Protein AF-A0A915BNZ8-F1 (afdb_monomer)

Organism: Parascaris univalens (NCBI:txid6257)

Nearest PDB structures (foldseek):
  3f7z-assembly2_B  TM=8.554E-01  e=5.798E-05  Homo sapiens
  3c9w-assembly2_B  TM=8.275E-01  e=2.538E-04  Rattus norvegicus
  4n4s-assembly1_A  TM=8.146E-01  e=2.886E-04  Rattus norvegicus
  8ao4-assembly1_A  TM=8.161E-01  e=4.824E-04  Homo sapiens
  4h3p-assembly2_D  TM=6.684E-01  e=7.091E-04  Homo sapiens

Sequence (111 aa):
YGRSNADQLRKIIRIIGTPTMRQLSACIPGHYVSESIFKKKYPPVDLFFLLSKYNKTITRECISFISGILRYETHERLRGKKALDHPYFNSLRIGNGRLPNGCPLPPLYYP

Solvent-accessible surface area (backbone atoms only — not comparable to full-atom values): 6873 Å² total; per-residue (Å²): 138,63,92,41,74,70,50,39,51,53,54,48,28,59,43,70,16,54,76,53,72,69,33,47,44,50,50,42,69,95,60,91,74,67,67,74,84,53,73,71,79,37,69,57,51,64,60,62,67,60,45,43,76,80,37,82,83,70,49,72,47,51,47,52,52,51,55,34,46,70,46,61,33,57,87,71,31,54,49,71,68,66,46,63,71,34,75,64,49,42,60,73,73,78,44,94,44,52,43,100,87,66,45,74,62,74,86,89,70,82,136

pLDDT: mean 88.02, std 9.02, range [50.44, 97.19]

InterPro domains:
  IPR011009 Protein kinase-like domain superfamily [SSF56112] (2-93)
  IPR050591 Glycogen Synthase Kinase-3 [PTHR24057] (2-109)

Foldseek 3Di:
DAPDPLSVVVVLCQAQWQDDPVLQCLLPPPDDDDCVSPPDTHDHDPPCVVCCVVPVPDDPLNVVLVNLQSGSRPVSHQDDPSSCPRPVCVCVPPDQDADPVRHGDDDPDDD

Secondary structure (DSSP, 8-state):
--SSHHHHHHHHHHHH-PPPHHHHHHHSTT----GGGGSS--PPP-HHHHHHTT-TT--HHHHHHHHHHS-SSGGGS--HHHHHTSGGGHHHHHS--B-TTSPBPPP----

Mean predicted aligned error: 5.67 Å

Structure (mmCIF, N/CA/C/O backbone):
data_AF-A0A915BNZ8-F1
#
_entry.id   AF-A0A915BNZ8-F1
#
loop_
_atom_site.group_PDB
_atom_site.id
_atom_site.type_symbol
_atom_site.label_atom_id
_atom_site.label_alt_id
_atom_site.label_comp_id
_atom_site.label_asym_id
_atom_site.label_entity_id
_atom_site.label_seq_id
_atom_site.pdbx_PDB_ins_code
_atom_site.Cartn_x
_atom_site.Cartn_y
_atom_site.Cartn_z
_atom_site.occupancy
_atom_site.B_iso_or_equiv
_atom_site.auth_seq_id
_atom_site.auth_comp_id
_atom_site.auth_asym_id
_atom_site.auth_atom_id
_atom_site.pdbx_PDB_model_num
ATOM 1 N N . TYR A 1 1 ? -3.295 15.391 -10.118 1.00 50.44 1 TYR A N 1
ATOM 2 C CA . TYR A 1 1 ? -3.647 14.523 -11.264 1.00 50.44 1 TYR A CA 1
ATOM 3 C C . TYR A 1 1 ? -2.442 14.256 -12.166 1.00 50.44 1 TYR A C 1
ATOM 5 O O . TYR A 1 1 ? -1.497 15.045 -12.170 1.00 50.44 1 TYR A O 1
ATOM 13 N N . GLY A 1 2 ? -2.411 13.104 -12.844 1.00 71.19 2 GLY A N 1
ATOM 14 C CA . GLY A 1 2 ? -1.412 12.773 -13.870 1.00 71.19 2 GLY A CA 1
ATOM 15 C C . GLY A 1 2 ? -1.792 13.383 -15.214 1.00 71.19 2 GLY A C 1
ATOM 16 O O . GLY A 1 2 ? -2.958 13.320 -15.577 1.00 71.19 2 GLY A O 1
ATOM 17 N N . ARG A 1 3 ? -0.834 13.992 -15.921 1.00 82.56 3 ARG A N 1
ATOM 18 C CA . ARG A 1 3 ? -1.100 14.685 -17.200 1.00 82.56 3 ARG A CA 1
ATOM 19 C C . ARG A 1 3 ? -1.139 13.734 -18.408 1.00 82.56 3 ARG A C 1
ATOM 21 O O . ARG A 1 3 ? -1.652 14.107 -19.451 1.00 82.56 3 ARG A O 1
ATOM 28 N N . SER A 1 4 ? -0.592 12.524 -18.268 1.00 88.88 4 SER A N 1
ATOM 29 C CA . SER A 1 4 ? -0.587 11.455 -19.279 1.00 88.88 4 SER A CA 1
ATOM 30 C C . SER A 1 4 ? -0.338 10.085 -18.634 1.00 88.88 4 SER A C 1
ATOM 32 O O . SER A 1 4 ? 0.107 10.022 -17.485 1.00 88.88 4 SER A O 1
ATOM 34 N N . ASN A 1 5 ? -0.550 8.989 -19.372 1.00 85.38 5 ASN A N 1
ATOM 35 C CA . ASN A 1 5 ? -0.278 7.619 -18.897 1.00 85.38 5 ASN A CA 1
ATOM 36 C C . ASN A 1 5 ? 1.181 7.442 -18.441 1.00 85.38 5 ASN A C 1
ATOM 38 O O . ASN A 1 5 ? 1.451 6.881 -17.381 1.00 85.38 5 ASN A O 1
ATOM 42 N N . ALA A 1 6 ? 2.132 7.999 -19.197 1.00 83.81 6 ALA A N 1
ATOM 43 C CA . ALA A 1 6 ? 3.547 7.965 -18.835 1.00 83.81 6 ALA A CA 1
ATOM 44 C C . ALA A 1 6 ? 3.842 8.767 -17.553 1.00 83.81 6 ALA A C 1
ATOM 46 O O . ALA A 1 6 ? 4.667 8.358 -16.736 1.00 83.81 6 ALA A O 1
ATOM 47 N N . ASP A 1 7 ? 3.168 9.904 -17.348 1.00 85.62 7 ASP A N 1
ATOM 48 C CA . ASP A 1 7 ? 3.288 10.690 -16.115 1.00 85.62 7 ASP A CA 1
ATOM 49 C C . ASP A 1 7 ? 2.695 9.959 -14.904 1.00 85.62 7 ASP A C 1
ATOM 51 O O . ASP A 1 7 ? 3.296 9.954 -13.830 1.00 85.62 7 ASP A O 1
ATOM 55 N N . GLN A 1 8 ? 1.549 9.297 -15.078 1.00 89.75 8 GLN A N 1
ATOM 56 C CA . GLN A 1 8 ? 0.944 8.465 -14.037 1.00 89.75 8 GLN A CA 1
ATOM 57 C C . GLN A 1 8 ? 1.878 7.322 -13.628 1.00 89.75 8 GLN A C 1
ATOM 59 O O . GLN A 1 8 ? 2.151 7.161 -12.439 1.00 89.75 8 GLN A O 1
ATOM 64 N N . LEU A 1 9 ? 2.446 6.599 -14.599 1.00 88.56 9 LEU A N 1
ATOM 65 C CA . LEU A 1 9 ? 3.382 5.509 -14.330 1.00 88.56 9 LEU A CA 1
ATOM 66 C C . LEU A 1 9 ? 4.622 6.000 -13.570 1.00 88.56 9 LEU A C 1
ATOM 68 O O . LEU A 1 9 ? 5.003 5.411 -12.560 1.00 88.56 9 LEU A O 1
ATOM 72 N N . ARG A 1 10 ? 5.210 7.132 -13.983 1.00 87.62 10 ARG A N 1
ATOM 73 C CA . ARG A 1 10 ? 6.335 7.743 -13.255 1.00 87.62 10 ARG A CA 1
ATOM 74 C C . ARG A 1 10 ? 5.974 8.100 -11.815 1.00 87.62 10 ARG A C 1
ATOM 76 O O . ARG A 1 10 ? 6.810 7.940 -10.932 1.00 87.62 10 ARG A O 1
ATOM 83 N N . LYS A 1 11 ? 4.757 8.586 -11.553 1.00 90.62 11 LYS A N 1
ATOM 84 C CA . LYS A 1 11 ? 4.308 8.908 -10.188 1.00 90.62 11 LYS A CA 1
ATOM 85 C C . LYS A 1 11 ? 4.155 7.659 -9.327 1.00 90.62 11 LYS A C 1
ATOM 87 O O . LYS A 1 11 ? 4.603 7.687 -8.188 1.00 90.62 11 LYS A O 1
ATOM 92 N N . ILE A 1 12 ? 3.604 6.577 -9.876 1.00 92.06 12 ILE A N 1
ATOM 93 C CA . ILE A 1 12 ? 3.502 5.285 -9.180 1.00 92.06 12 ILE A CA 1
ATOM 94 C C . ILE A 1 12 ? 4.900 4.772 -8.813 1.00 92.06 12 ILE A C 1
ATOM 96 O O . ILE A 1 12 ? 5.163 4.496 -7.644 1.00 92.06 12 ILE A O 1
ATOM 100 N N . ILE A 1 13 ? 5.822 4.745 -9.782 1.00 91.88 13 ILE A N 1
ATOM 101 C CA . ILE A 1 13 ? 7.213 4.306 -9.586 1.00 91.88 13 ILE A CA 1
ATOM 102 C C . ILE A 1 13 ? 7.930 5.135 -8.518 1.00 91.88 13 ILE A C 1
ATOM 104 O O . ILE A 1 13 ? 8.692 4.595 -7.726 1.00 91.88 13 ILE A O 1
ATOM 108 N N . ARG A 1 14 ? 7.689 6.448 -8.458 1.00 91.56 14 ARG A N 1
ATOM 109 C CA . ARG A 1 14 ? 8.309 7.311 -7.440 1.00 91.56 14 ARG A CA 1
ATOM 110 C C . ARG A 1 14 ? 7.834 7.025 -6.017 1.00 91.56 14 ARG A C 1
ATOM 112 O O . ARG A 1 14 ? 8.502 7.473 -5.097 1.00 91.56 14 ARG A O 1
ATOM 119 N N . ILE A 1 15 ? 6.700 6.347 -5.845 1.00 93.50 15 ILE A N 1
ATOM 120 C CA . ILE A 1 15 ? 6.154 5.984 -4.533 1.00 93.50 15 ILE A CA 1
ATOM 121 C C . ILE A 1 15 ? 6.489 4.530 -4.197 1.00 93.50 15 ILE A C 1
ATOM 123 O O . ILE A 1 15 ? 7.110 4.269 -3.172 1.00 93.50 15 ILE A O 1
ATOM 127 N N . ILE A 1 16 ? 6.110 3.591 -5.068 1.00 94.00 16 ILE A N 1
ATOM 128 C CA . ILE A 1 16 ? 6.266 2.144 -4.834 1.00 94.00 16 ILE A CA 1
ATOM 129 C C . ILE A 1 16 ? 7.706 1.678 -5.124 1.00 94.00 16 ILE A C 1
ATOM 131 O O . ILE A 1 16 ? 8.119 0.611 -4.684 1.00 94.00 16 ILE A O 1
ATOM 135 N N . GLY A 1 17 ? 8.498 2.486 -5.828 1.00 94.12 17 GLY A N 1
ATOM 136 C CA . GLY A 1 17 ? 9.835 2.137 -6.298 1.00 94.12 17 GLY A CA 1
ATOM 137 C C . GLY A 1 17 ? 9.823 1.587 -7.724 1.00 94.12 17 GLY A C 1
ATOM 138 O O . GLY A 1 17 ? 8.775 1.250 -8.284 1.00 94.12 17 GLY A O 1
ATOM 139 N N . THR A 1 18 ? 11.000 1.519 -8.341 1.00 93.12 18 THR A N 1
ATOM 140 C CA . THR A 1 18 ? 11.164 0.942 -9.683 1.00 93.12 18 THR A CA 1
ATOM 141 C C . THR A 1 18 ? 10.939 -0.572 -9.642 1.00 93.12 18 THR A C 1
ATOM 143 O O . THR A 1 18 ? 11.618 -1.246 -8.866 1.00 93.12 18 THR A O 1
ATOM 146 N N . PRO A 1 19 ? 10.021 -1.123 -10.461 1.00 92.38 19 PRO A N 1
ATOM 147 C CA . PRO A 1 19 ? 9.747 -2.554 -10.467 1.00 92.38 19 PRO A CA 1
ATOM 148 C C . PRO A 1 19 ? 10.928 -3.336 -11.043 1.00 92.38 19 PRO A C 1
ATOM 150 O O . PRO A 1 19 ? 11.650 -2.849 -11.916 1.00 92.38 19 PRO A O 1
ATOM 153 N N . THR A 1 20 ? 11.095 -4.581 -10.602 1.00 90.50 20 THR A N 1
ATOM 154 C CA . THR A 1 20 ? 11.999 -5.519 -11.282 1.00 90.50 20 THR A CA 1
ATOM 155 C C . THR A 1 20 ? 11.338 -6.113 -12.529 1.00 90.50 20 THR A C 1
ATOM 157 O O . THR A 1 20 ? 10.112 -6.102 -12.661 1.00 90.50 20 THR A O 1
ATOM 160 N 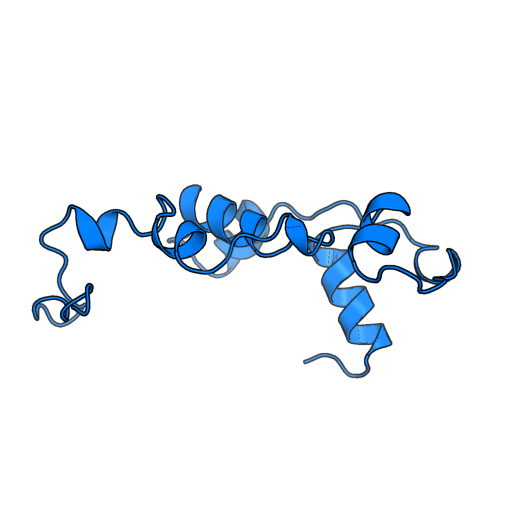N . MET A 1 21 ? 12.133 -6.700 -13.429 1.00 86.50 21 MET A N 1
ATOM 161 C CA . MET A 1 21 ? 11.602 -7.379 -14.621 1.00 86.50 21 MET A CA 1
ATOM 162 C C . MET A 1 21 ? 10.611 -8.491 -14.268 1.00 86.50 21 MET A C 1
ATOM 164 O O . MET A 1 21 ? 9.568 -8.611 -14.902 1.00 86.50 21 MET A O 1
ATOM 168 N N . ARG A 1 22 ? 10.867 -9.244 -13.191 1.00 88.94 22 ARG A N 1
ATOM 169 C CA . ARG A 1 22 ? 9.934 -10.268 -12.697 1.00 88.94 22 ARG A CA 1
ATOM 170 C C . ARG A 1 22 ? 8.591 -9.661 -12.277 1.00 88.94 22 ARG A C 1
ATOM 172 O O . ARG A 1 22 ? 7.544 -10.226 -12.582 1.00 88.94 22 ARG A O 1
ATOM 179 N N . GLN A 1 23 ? 8.616 -8.511 -11.604 1.00 91.62 23 GLN A N 1
ATOM 180 C CA . GLN A 1 23 ? 7.401 -7.817 -11.168 1.00 91.62 23 GLN A CA 1
ATOM 181 C C . GLN A 1 23 ? 6.606 -7.265 -12.348 1.00 91.62 23 GLN A C 1
ATOM 183 O O . GLN A 1 23 ? 5.379 -7.330 -12.344 1.00 91.62 23 GLN A O 1
ATOM 188 N N . LEU A 1 24 ? 7.296 -6.757 -13.370 1.00 88.19 24 LEU A N 1
ATOM 189 C CA . LEU A 1 24 ? 6.668 -6.288 -14.604 1.00 88.19 24 LEU A CA 1
ATOM 190 C C . LEU A 1 24 ? 5.981 -7.425 -15.351 1.00 88.19 24 LEU A C 1
ATOM 192 O O . LEU A 1 24 ? 4.804 -7.294 -15.680 1.00 88.19 24 LEU A O 1
ATOM 196 N N . SER A 1 25 ? 6.669 -8.555 -15.530 1.00 87.75 25 SER A N 1
ATOM 197 C CA . SER A 1 25 ? 6.088 -9.742 -16.162 1.00 87.75 25 SER A CA 1
ATOM 198 C C . SER A 1 25 ? 4.865 -10.265 -15.404 1.00 87.75 25 SER A C 1
ATOM 200 O O . SER A 1 25 ? 3.904 -10.707 -16.021 1.00 87.75 25 SER A O 1
ATOM 202 N N . ALA A 1 26 ? 4.856 -10.179 -14.070 1.00 89.62 26 ALA A N 1
ATOM 203 C CA . ALA A 1 26 ? 3.693 -10.532 -13.251 1.00 89.62 26 ALA A CA 1
ATOM 204 C C . ALA A 1 26 ? 2.564 -9.479 -13.277 1.00 89.62 26 ALA A C 1
ATOM 206 O O . ALA A 1 26 ? 1.410 -9.789 -12.968 1.00 89.62 26 ALA A O 1
ATOM 207 N N . CYS A 1 27 ? 2.889 -8.224 -13.588 1.00 89.19 27 CYS A N 1
ATOM 208 C CA . CYS A 1 27 ? 1.931 -7.126 -13.676 1.00 89.19 27 CYS A CA 1
ATOM 209 C C . CYS A 1 27 ? 1.157 -7.168 -14.999 1.00 89.19 27 CYS A C 1
ATOM 211 O O . CYS A 1 27 ? -0.065 -7.020 -15.000 1.00 89.19 27 CYS A O 1
ATOM 213 N N . ILE A 1 28 ? 1.868 -7.406 -16.105 1.00 87.31 28 ILE A N 1
ATOM 214 C CA . ILE A 1 28 ? 1.325 -7.475 -17.468 1.00 87.31 28 ILE A CA 1
ATOM 215 C C . ILE A 1 28 ? 1.858 -8.719 -18.199 1.00 87.31 28 ILE A C 1
ATOM 217 O O . ILE A 1 28 ? 2.740 -8.614 -19.056 1.00 87.31 28 ILE A O 1
ATOM 221 N N . PRO A 1 29 ? 1.342 -9.915 -17.856 1.00 82.88 29 PRO A N 1
ATOM 222 C CA . PRO A 1 29 ? 1.787 -11.167 -18.459 1.00 82.88 29 PRO A CA 1
ATOM 223 C C . PRO A 1 29 ? 1.649 -11.139 -19.983 1.00 82.88 29 PRO A C 1
ATOM 225 O O . PRO A 1 29 ? 0.616 -10.735 -20.507 1.00 82.88 29 PRO A O 1
ATOM 228 N N . GLY A 1 30 ? 2.694 -11.565 -20.696 1.00 81.06 30 GLY A N 1
ATOM 229 C CA . GLY A 1 30 ? 2.695 -11.637 -22.163 1.00 81.06 30 GLY A CA 1
ATOM 230 C C . GLY A 1 30 ? 2.985 -10.319 -22.891 1.00 81.06 30 GLY A C 1
ATOM 231 O O . GLY A 1 30 ? 3.058 -10.318 -24.117 1.00 81.06 30 GLY A O 1
ATOM 232 N N . HIS A 1 31 ? 3.205 -9.211 -22.176 1.00 79.69 31 HIS A N 1
ATOM 233 C CA . HIS A 1 31 ? 3.565 -7.931 -22.786 1.00 79.69 31 HIS A CA 1
ATOM 234 C C . HIS A 1 31 ? 5.058 -7.624 -22.634 1.00 79.69 31 HIS A C 1
ATOM 236 O O . HIS A 1 31 ? 5.614 -7.679 -21.537 1.00 79.69 31 HIS A O 1
ATOM 242 N N . TYR A 1 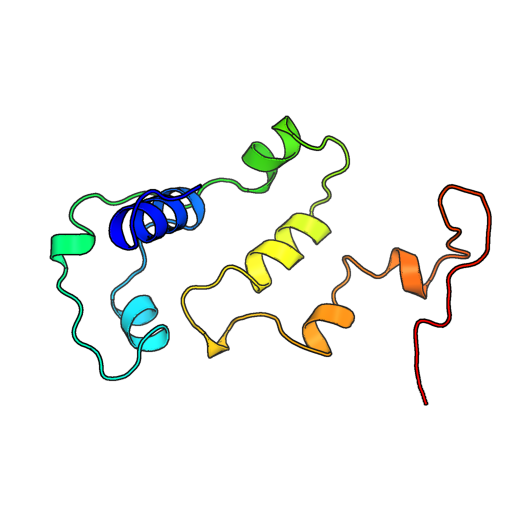32 ? 5.705 -7.244 -23.740 1.00 74.75 32 TYR A N 1
ATOM 243 C CA . TYR A 1 32 ? 7.083 -6.760 -23.716 1.00 74.75 32 TYR A CA 1
ATOM 244 C C . TYR A 1 32 ? 7.134 -5.313 -23.214 1.00 74.75 32 TYR A C 1
ATOM 246 O O . TYR A 1 32 ? 6.455 -4.432 -23.744 1.00 74.75 32 TYR A O 1
ATOM 254 N N . VAL A 1 33 ? 7.978 -5.059 -22.214 1.00 70.88 33 VAL A N 1
ATOM 255 C CA . VAL A 1 33 ? 8.241 -3.717 -21.688 1.00 70.88 33 VAL A CA 1
ATOM 256 C C . VAL A 1 33 ? 9.712 -3.406 -21.886 1.00 70.88 33 VAL A C 1
ATOM 258 O O . VAL A 1 33 ? 10.575 -4.122 -21.386 1.00 70.88 33 VAL A O 1
ATOM 261 N N . SER A 1 34 ? 10.005 -2.318 -22.593 1.00 70.25 34 SER A N 1
ATOM 262 C CA . SER A 1 34 ? 11.385 -1.866 -22.744 1.00 70.25 34 SER A CA 1
ATOM 263 C C . SER A 1 34 ? 11.947 -1.404 -21.397 1.00 70.25 34 SER A C 1
ATOM 265 O O . SER A 1 34 ? 11.370 -0.529 -20.746 1.00 70.25 34 SER A O 1
ATOM 267 N N . GLU A 1 35 ? 13.128 -1.905 -21.025 1.00 69.12 35 GLU A N 1
ATOM 268 C CA . GLU A 1 35 ? 13.876 -1.446 -19.841 1.00 69.12 35 GLU A CA 1
ATOM 269 C C . GLU A 1 35 ? 14.163 0.063 -19.871 1.00 69.12 35 GLU A C 1
ATOM 271 O O . GLU A 1 35 ? 14.353 0.696 -18.831 1.00 69.12 35 GLU A O 1
ATOM 276 N N . SER A 1 36 ? 14.121 0.672 -21.062 1.00 70.56 36 SER A N 1
ATOM 277 C CA . SER A 1 36 ? 14.309 2.110 -21.246 1.00 70.56 36 SER A CA 1
ATOM 278 C C . SER A 1 36 ? 13.305 2.968 -20.461 1.00 70.56 36 SER A C 1
ATOM 280 O O . SER A 1 36 ? 13.640 4.087 -20.065 1.00 70.56 36 SER A O 1
ATOM 282 N N . ILE A 1 37 ? 12.114 2.432 -20.164 1.00 68.69 37 ILE A N 1
ATOM 283 C CA . ILE A 1 37 ? 11.073 3.095 -19.361 1.00 68.69 37 ILE A CA 1
ATOM 284 C C . ILE A 1 37 ? 11.532 3.273 -17.900 1.00 68.69 37 ILE A C 1
ATOM 286 O O . ILE A 1 37 ? 11.100 4.207 -17.221 1.00 68.69 37 ILE A O 1
ATOM 290 N N . PHE A 1 38 ? 12.468 2.438 -17.435 1.00 75.00 38 PHE A N 1
ATOM 291 C CA . PHE A 1 38 ? 12.979 2.409 -16.062 1.00 75.00 38 PHE A CA 1
ATOM 292 C C . PHE A 1 38 ? 14.448 2.836 -15.947 1.00 75.00 38 PHE A C 1
ATOM 294 O O . PHE A 1 38 ? 15.088 2.544 -14.936 1.00 75.00 38 PHE A O 1
ATOM 301 N N . LYS A 1 39 ? 14.980 3.575 -16.937 1.00 76.94 39 LYS A N 1
ATOM 302 C CA . LYS A 1 39 ? 16.369 4.090 -16.929 1.00 76.94 39 LYS A CA 1
ATOM 303 C C . LYS A 1 39 ? 16.765 4.736 -15.602 1.00 76.94 39 LYS A C 1
ATOM 305 O O . LYS A 1 39 ? 17.902 4.601 -15.162 1.00 76.94 39 LYS A O 1
ATOM 310 N N . LYS A 1 40 ? 15.828 5.437 -14.958 1.00 82.06 40 LYS A N 1
ATOM 311 C CA . LYS A 1 40 ? 16.024 6.000 -13.624 1.00 82.06 40 LYS A CA 1
ATOM 312 C C . LYS A 1 40 ? 15.417 5.074 -12.575 1.00 82.06 40 LYS A C 1
ATOM 314 O O . LYS A 1 40 ? 14.202 4.875 -12.542 1.00 82.06 40 LYS A O 1
ATOM 319 N N . LYS A 1 41 ? 16.277 4.541 -11.706 1.00 87.25 41 LYS A N 1
ATOM 320 C CA . LYS A 1 41 ? 15.870 3.735 -10.556 1.00 87.25 41 LYS A CA 1
ATOM 321 C C . LYS A 1 41 ? 15.462 4.641 -9.396 1.00 87.25 41 LYS A C 1
ATOM 323 O O . LYS A 1 41 ? 16.172 5.589 -9.065 1.00 87.25 41 LYS A O 1
ATOM 328 N N . TYR A 1 42 ? 14.323 4.339 -8.791 1.00 91.06 42 TYR A N 1
ATOM 329 C CA . TYR A 1 42 ? 13.800 4.998 -7.605 1.00 91.06 42 TYR A CA 1
ATOM 330 C C . TYR A 1 42 ? 13.652 3.955 -6.496 1.00 91.06 42 TYR A C 1
ATOM 332 O O . TYR A 1 42 ? 13.048 2.906 -6.746 1.00 91.06 42 TYR A O 1
ATOM 340 N N . PRO A 1 43 ? 14.185 4.210 -5.290 1.00 93.38 43 PRO A N 1
ATOM 341 C CA . PRO A 1 43 ? 13.891 3.361 -4.148 1.00 93.38 43 PRO A CA 1
ATOM 342 C C . PRO A 1 43 ? 12.409 3.504 -3.752 1.00 93.38 43 PRO A C 1
ATOM 344 O O . PRO A 1 43 ? 11.815 4.561 -3.998 1.00 93.38 43 PRO A O 1
ATOM 347 N N . PRO A 1 44 ? 11.806 2.468 -3.144 1.00 93.94 44 PRO A N 1
ATOM 348 C CA . PRO A 1 44 ? 10.489 2.591 -2.532 1.00 93.94 44 PRO A CA 1
ATOM 349 C C . PRO A 1 44 ? 10.514 3.664 -1.439 1.00 93.94 44 PRO A C 1
ATOM 351 O O . PRO A 1 44 ? 11.474 3.771 -0.674 1.00 93.94 44 PRO A O 1
ATOM 354 N N . VAL A 1 45 ? 9.455 4.466 -1.369 1.00 95.06 45 VAL A N 1
ATOM 355 C CA . VAL A 1 45 ? 9.305 5.492 -0.333 1.00 95.06 45 VAL A CA 1
ATOM 356 C C . VAL A 1 45 ? 8.850 4.845 0.972 1.00 95.06 45 VAL A C 1
ATOM 358 O O . VAL A 1 45 ? 8.011 3.946 0.968 1.00 95.06 45 VAL A O 1
ATOM 361 N N . ASP A 1 46 ? 9.337 5.359 2.103 1.00 95.19 46 ASP A N 1
ATOM 362 C CA . ASP A 1 46 ? 8.733 5.067 3.402 1.00 95.19 46 ASP A CA 1
ATOM 363 C C . ASP A 1 46 ? 7.323 5.682 3.463 1.00 95.19 46 ASP A C 1
ATOM 365 O O . ASP A 1 46 ? 7.140 6.885 3.684 1.00 95.19 46 ASP A O 1
ATOM 369 N N . LEU A 1 47 ? 6.314 4.839 3.231 1.00 94.00 47 LEU A N 1
ATOM 370 C CA . LEU A 1 47 ? 4.906 5.229 3.243 1.00 94.00 47 LEU A CA 1
ATOM 371 C C . LEU A 1 47 ? 4.448 5.726 4.614 1.00 94.00 47 LEU A C 1
ATOM 373 O O . LEU A 1 47 ? 3.602 6.620 4.670 1.00 94.00 47 LEU A O 1
ATOM 377 N N . PHE A 1 48 ? 5.001 5.189 5.707 1.00 94.50 48 PHE A N 1
ATOM 378 C CA . PHE A 1 48 ? 4.664 5.656 7.048 1.00 94.50 48 PHE A CA 1
ATOM 379 C C . PHE A 1 48 ? 5.109 7.107 7.206 1.00 94.50 48 PHE A C 1
ATOM 381 O O . PHE A 1 48 ? 4.294 7.968 7.540 1.00 94.50 48 PHE A O 1
ATOM 388 N N . PHE A 1 49 ? 6.367 7.406 6.878 1.00 94.44 49 PHE A N 1
ATOM 389 C CA . PHE A 1 49 ? 6.889 8.770 6.935 1.00 94.44 49 PHE A CA 1
ATOM 390 C C . PHE A 1 49 ? 6.148 9.726 5.992 1.00 94.44 49 PHE A C 1
ATOM 392 O O . PHE A 1 49 ? 5.769 10.825 6.399 1.00 94.44 49 PHE A O 1
ATOM 399 N N . LEU A 1 50 ? 5.923 9.318 4.738 1.00 93.81 50 LEU A N 1
ATOM 400 C CA . LEU A 1 50 ? 5.252 10.153 3.742 1.00 93.81 50 LEU A CA 1
ATOM 401 C C . LEU A 1 50 ? 3.843 10.535 4.193 1.00 93.81 50 LEU A C 1
ATOM 403 O O . LEU A 1 50 ? 3.484 11.711 4.158 1.00 93.81 50 LEU A O 1
ATOM 407 N N . LEU A 1 51 ? 3.042 9.549 4.595 1.00 93.69 51 LEU A N 1
ATOM 408 C CA . LEU A 1 51 ? 1.633 9.776 4.877 1.00 93.69 51 LEU A CA 1
ATOM 409 C C . LEU A 1 51 ? 1.406 10.405 6.258 1.00 93.69 51 LEU A C 1
ATOM 411 O O . LEU A 1 51 ? 0.458 11.174 6.408 1.00 93.69 51 LEU A O 1
ATOM 415 N N . SER A 1 52 ? 2.306 10.190 7.224 1.00 93.81 52 SER A N 1
ATOM 416 C CA . SER A 1 52 ? 2.239 10.842 8.545 1.00 93.81 52 SER A CA 1
ATOM 417 C C . SER A 1 52 ? 2.310 12.372 8.463 1.00 93.81 52 SER A C 1
ATOM 419 O O . SER A 1 52 ? 1.791 13.062 9.337 1.00 93.81 52 SER A O 1
ATOM 421 N N . LYS A 1 53 ? 2.901 12.925 7.392 1.00 93.88 53 LYS A N 1
ATOM 422 C CA . LYS A 1 53 ? 2.902 14.376 7.127 1.00 93.88 53 LYS A CA 1
ATOM 423 C C . LYS A 1 53 ? 1.511 14.936 6.826 1.00 93.88 53 LYS A C 1
ATOM 425 O O . LYS A 1 53 ? 1.278 16.118 7.056 1.00 93.88 53 LYS A O 1
ATOM 430 N N . TYR A 1 54 ? 0.612 14.106 6.300 1.00 92.62 54 TYR A N 1
ATOM 431 C CA . TYR A 1 54 ? -0.739 14.501 5.891 1.00 92.62 54 TYR A CA 1
ATOM 432 C C . TYR A 1 54 ? -1.804 14.030 6.878 1.00 92.62 54 TYR A C 1
ATOM 434 O O . TYR A 1 54 ? -2.812 14.707 7.059 1.00 92.62 54 TYR A O 1
ATOM 442 N N . ASN A 1 55 ? -1.586 12.883 7.523 1.00 92.50 55 ASN A N 1
ATOM 443 C CA . ASN A 1 55 ? -2.495 12.334 8.512 1.00 92.50 55 ASN A CA 1
ATOM 444 C C . ASN A 1 55 ? -1.728 11.814 9.734 1.00 92.50 55 ASN A C 1
ATOM 446 O O . ASN A 1 55 ? -1.072 10.775 9.676 1.00 92.50 55 ASN A O 1
ATOM 450 N N . LYS A 1 56 ? -1.877 12.514 10.864 1.00 89.88 56 LYS A N 1
ATOM 451 C CA . LYS A 1 56 ? -1.232 12.160 12.137 1.00 89.88 56 LYS A CA 1
ATOM 452 C C . LYS A 1 56 ? -1.810 10.900 12.790 1.00 89.88 56 LYS A C 1
ATOM 454 O O . LYS A 1 56 ? -1.187 10.366 13.696 1.00 89.88 56 LYS A O 1
ATOM 459 N N . THR A 1 57 ? -2.976 10.420 12.350 1.00 89.88 57 THR A N 1
ATOM 460 C CA . THR A 1 57 ? -3.619 9.215 12.901 1.00 89.88 57 THR A CA 1
ATOM 461 C C . THR A 1 57 ? -3.229 7.942 12.153 1.00 89.88 57 THR A C 1
ATOM 463 O O . THR A 1 57 ? -3.875 6.908 12.324 1.00 89.88 57 THR A O 1
ATOM 466 N N . ILE A 1 58 ? -2.228 7.998 11.268 1.00 93.62 58 ILE A N 1
ATOM 467 C CA . ILE A 1 58 ? -1.772 6.810 10.555 1.00 93.62 58 ILE A CA 1
ATOM 468 C C . ILE A 1 58 ? -1.124 5.818 11.510 1.00 93.62 58 ILE A C 1
ATOM 470 O O . ILE A 1 58 ? -0.241 6.153 12.293 1.00 93.62 58 ILE A O 1
ATOM 474 N N . THR A 1 59 ? -1.559 4.567 11.396 1.00 94.50 59 THR A N 1
ATOM 475 C CA . THR A 1 59 ? -1.039 3.453 12.181 1.00 94.50 59 THR A CA 1
ATOM 476 C C . THR A 1 59 ? -0.198 2.521 11.312 1.00 94.50 59 THR A C 1
ATOM 478 O O . THR A 1 59 ? -0.239 2.572 10.076 1.00 94.50 59 THR A O 1
ATOM 481 N N . ARG A 1 60 ? 0.573 1.633 11.949 1.00 94.75 60 ARG A N 1
ATOM 482 C CA . ARG A 1 60 ? 1.372 0.623 11.239 1.00 94.75 60 ARG A CA 1
ATOM 483 C C . ARG A 1 60 ? 0.485 -0.351 10.463 1.00 94.75 60 ARG A C 1
ATOM 485 O O . ARG A 1 60 ? 0.834 -0.740 9.351 1.00 94.75 60 ARG A O 1
ATOM 492 N N . GLU A 1 61 ? -0.692 -0.667 10.993 1.00 95.31 61 GLU A N 1
ATOM 493 C CA . GLU A 1 61 ? -1.687 -1.535 10.361 1.00 95.31 61 GLU A CA 1
ATOM 494 C C . GLU A 1 61 ? -2.244 -0.894 9.086 1.00 95.31 61 GLU A C 1
ATOM 496 O O . GLU A 1 61 ? -2.429 -1.590 8.091 1.00 95.31 61 GLU A O 1
ATOM 501 N N . CYS A 1 62 ? -2.449 0.428 9.078 1.00 95.31 62 CYS A N 1
ATOM 502 C CA . CYS A 1 62 ? -2.854 1.166 7.879 1.00 95.31 62 CYS A CA 1
ATOM 503 C C . CYS A 1 62 ? -1.800 1.054 6.768 1.00 95.31 62 CYS A C 1
ATOM 505 O O . CYS A 1 62 ? -2.118 0.728 5.624 1.00 95.31 62 CYS A O 1
ATOM 507 N N . ILE A 1 63 ? -0.524 1.256 7.111 1.00 96.44 63 ILE A N 1
ATOM 508 C CA . ILE A 1 63 ? 0.575 1.133 6.145 1.00 96.44 63 ILE A CA 1
ATOM 509 C C . ILE A 1 63 ? 0.714 -0.300 5.635 1.00 96.44 63 ILE A C 1
ATOM 511 O O . ILE A 1 63 ? 0.896 -0.496 4.433 1.00 96.44 63 ILE A O 1
ATOM 515 N N . SER A 1 64 ? 0.586 -1.294 6.517 1.00 96.56 64 SER A N 1
ATOM 516 C CA . SER A 1 64 ? 0.582 -2.710 6.136 1.00 96.56 64 SER A CA 1
ATOM 517 C C . SER A 1 64 ? -0.540 -3.015 5.138 1.00 96.56 64 SER A C 1
ATOM 519 O O . SER A 1 64 ? -0.293 -3.591 4.078 1.00 96.56 64 SER A O 1
ATOM 521 N N . PHE A 1 65 ? -1.752 -2.522 5.413 1.00 97.19 65 PHE A N 1
ATOM 522 C CA . PHE A 1 65 ? -2.909 -2.687 4.536 1.00 97.19 65 PHE A CA 1
ATOM 523 C C . PHE A 1 65 ? -2.675 -2.080 3.146 1.00 97.19 65 PHE A C 1
ATOM 525 O O . PHE A 1 65 ? -2.830 -2.758 2.129 1.00 97.19 65 PHE A O 1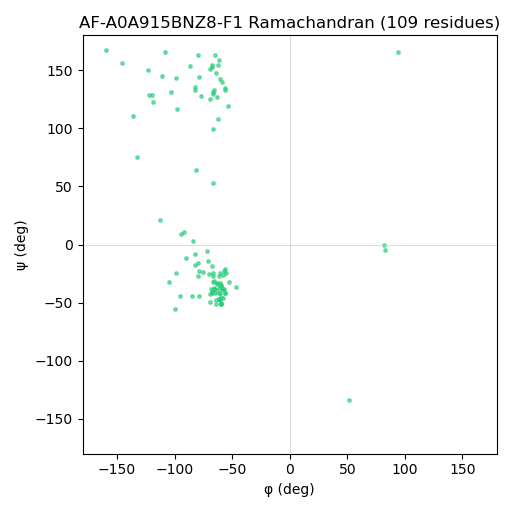
ATOM 532 N N . ILE A 1 66 ? -2.237 -0.816 3.098 1.00 95.75 66 ILE A N 1
ATOM 533 C CA . ILE A 1 66 ? -1.942 -0.102 1.849 1.00 95.75 66 ILE A CA 1
ATOM 534 C C . ILE A 1 66 ? -0.835 -0.816 1.064 1.00 95.75 66 ILE A C 1
ATOM 536 O O . ILE A 1 66 ? -0.954 -0.980 -0.149 1.00 95.75 66 ILE A O 1
ATOM 540 N N . SER A 1 67 ? 0.211 -1.290 1.745 1.00 95.31 67 SER A N 1
ATOM 541 C CA . SER A 1 67 ? 1.327 -2.016 1.120 1.00 95.31 67 SER A CA 1
ATOM 542 C C . SER A 1 67 ? 0.893 -3.367 0.547 1.00 95.31 67 SER A C 1
ATOM 544 O O . SER A 1 67 ? 1.413 -3.800 -0.480 1.00 95.31 67 SER A O 1
ATOM 546 N N . GLY A 1 68 ? -0.095 -4.019 1.165 1.00 96.12 68 GLY A N 1
ATOM 547 C CA . GLY A 1 68 ? -0.731 -5.218 0.623 1.00 96.12 68 GLY A CA 1
ATOM 548 C C . GLY A 1 68 ? -1.504 -4.953 -0.672 1.00 96.12 68 GLY A C 1
ATOM 549 O O . GLY A 1 68 ? -1.559 -5.822 -1.537 1.00 96.12 68 GLY A O 1
ATOM 550 N N . ILE A 1 69 ? -2.076 -3.759 -0.845 1.00 96.19 69 ILE A N 1
ATOM 551 C CA . ILE A 1 69 ? -2.836 -3.382 -2.049 1.00 96.19 69 ILE A CA 1
ATOM 552 C C . ILE A 1 69 ? -1.909 -2.871 -3.162 1.00 96.19 69 ILE A C 1
ATOM 554 O O . ILE A 1 69 ? -2.062 -3.247 -4.327 1.00 96.19 69 ILE A O 1
ATOM 558 N N . LEU A 1 70 ? -0.944 -2.013 -2.819 1.00 95.62 70 LEU A N 1
ATOM 559 C CA . LEU A 1 70 ? -0.034 -1.345 -3.752 1.00 95.62 70 LEU A CA 1
ATOM 560 C C . LEU A 1 70 ? 1.138 -2.249 -4.166 1.00 95.62 70 LEU A C 1
ATOM 562 O O . LEU A 1 70 ? 2.302 -1.959 -3.895 1.00 95.62 70 LEU A O 1
ATOM 566 N N . ARG A 1 71 ? 0.823 -3.351 -4.855 1.00 94.94 71 ARG A N 1
ATOM 567 C CA . ARG A 1 71 ? 1.801 -4.299 -5.416 1.00 94.94 71 ARG A CA 1
ATOM 568 C C . ARG A 1 71 ? 1.825 -4.260 -6.942 1.00 94.94 71 ARG A C 1
ATOM 570 O O . ARG A 1 71 ? 0.778 -4.115 -7.585 1.00 94.94 71 ARG A O 1
ATOM 577 N N . TYR A 1 72 ? 3.006 -4.452 -7.529 1.00 94.12 72 TYR A N 1
ATOM 578 C CA . TYR A 1 72 ? 3.141 -4.629 -8.977 1.00 94.12 72 TYR A CA 1
ATOM 579 C C . TYR A 1 72 ? 2.544 -5.968 -9.412 1.00 94.12 72 TYR A C 1
ATOM 581 O O . TYR A 1 72 ? 1.690 -6.009 -10.297 1.00 94.12 72 TYR A O 1
ATOM 589 N N . GLU A 1 73 ? 2.929 -7.037 -8.726 1.00 94.12 73 GLU A N 1
ATOM 590 C CA . GLU A 1 73 ? 2.452 -8.398 -8.914 1.00 94.12 73 GLU A CA 1
ATOM 591 C C . GLU A 1 73 ? 0.958 -8.452 -8.615 1.00 94.12 73 GLU A C 1
ATOM 593 O O . GLU A 1 73 ? 0.508 -8.332 -7.475 1.00 94.12 73 GLU A O 1
ATOM 598 N N . THR A 1 74 ? 0.158 -8.601 -9.665 1.00 92.44 74 THR A N 1
ATOM 599 C CA . THR A 1 74 ? -1.297 -8.491 -9.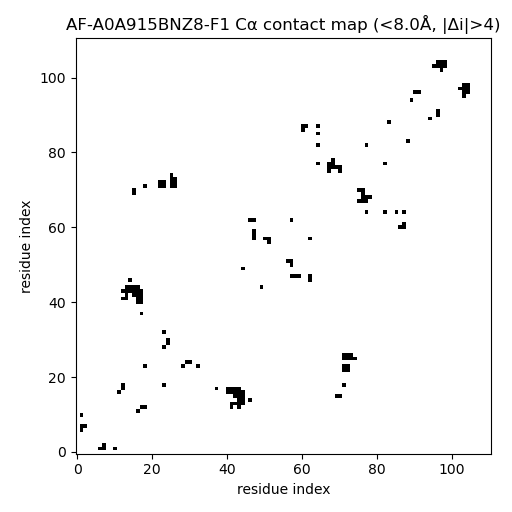554 1.00 92.44 74 THR A CA 1
ATOM 600 C C . THR A 1 74 ? -1.878 -9.551 -8.617 1.00 92.44 74 THR A C 1
ATOM 602 O O . THR A 1 74 ? -2.790 -9.233 -7.852 1.00 92.44 74 THR A O 1
ATOM 605 N N . HIS A 1 75 ? -1.337 -10.769 -8.637 1.00 91.94 75 HIS A N 1
ATOM 606 C CA . HIS A 1 75 ? -1.769 -11.899 -7.810 1.00 91.94 75 HIS A CA 1
ATOM 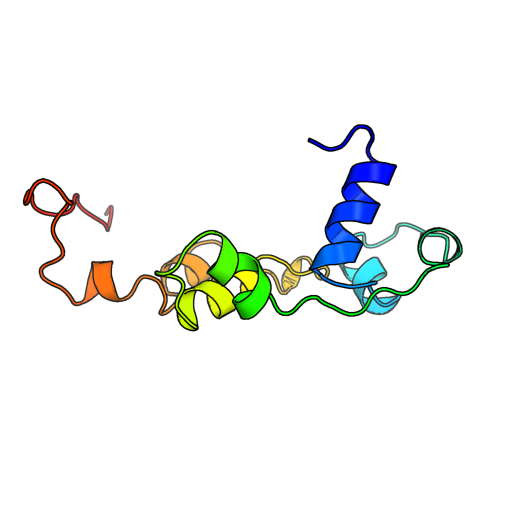607 C C . HIS A 1 75 ? -1.437 -11.742 -6.317 1.00 91.94 75 HIS A C 1
ATOM 609 O O . HIS A 1 75 ? -2.167 -12.273 -5.487 1.00 91.94 75 HIS A O 1
ATOM 615 N N . GLU A 1 76 ? -0.410 -10.961 -5.970 1.00 94.12 76 GLU A N 1
ATOM 616 C CA . GLU A 1 76 ? -0.011 -10.690 -4.578 1.00 94.12 76 GLU A CA 1
ATOM 617 C C . GLU A 1 76 ? -0.838 -9.574 -3.923 1.00 94.12 76 GLU A C 1
ATOM 619 O O . GLU A 1 76 ? -0.709 -9.317 -2.725 1.00 94.12 76 GLU A O 1
ATOM 624 N N . ARG A 1 77 ? -1.680 -8.868 -4.691 1.00 96.12 77 ARG A N 1
ATOM 625 C CA . ARG A 1 77 ? -2.502 -7.784 -4.141 1.00 96.12 77 ARG A CA 1
ATOM 626 C C . ARG A 1 77 ? -3.530 -8.335 -3.159 1.00 96.12 77 ARG A C 1
ATOM 628 O O . ARG A 1 77 ? -4.294 -9.246 -3.482 1.00 96.12 77 ARG A O 1
ATOM 635 N N . LEU A 1 78 ? -3.625 -7.691 -2.004 1.00 97.06 78 LEU A N 1
ATOM 636 C CA . LEU A 1 78 ? -4.687 -7.901 -1.030 1.00 97.06 78 LEU A CA 1
ATOM 637 C C . LEU A 1 78 ? -6.044 -7.507 -1.645 1.00 97.06 78 LEU A C 1
ATOM 639 O O . LEU A 1 78 ? -6.188 -6.411 -2.188 1.00 97.06 78 LEU A O 1
ATOM 643 N N . ARG A 1 79 ? -7.034 -8.410 -1.605 1.00 95.31 79 ARG A N 1
ATOM 644 C CA . ARG A 1 79 ? -8.332 -8.256 -2.294 1.00 95.31 79 ARG A CA 1
ATOM 645 C C . ARG A 1 79 ? -9.487 -8.876 -1.509 1.00 95.31 79 ARG A C 1
ATOM 647 O O . ARG A 1 79 ? -9.288 -9.823 -0.748 1.00 95.31 79 ARG A O 1
ATOM 654 N N . GLY A 1 80 ? -10.699 -8.385 -1.778 1.00 94.00 80 GLY A N 1
ATOM 655 C CA . GLY A 1 80 ? -11.961 -8.988 -1.339 1.00 94.00 80 GLY A CA 1
ATOM 656 C C . GLY A 1 80 ? -11.993 -9.284 0.160 1.00 94.00 80 GLY A C 1
ATOM 657 O O . GLY A 1 80 ? -11.567 -8.461 0.967 1.00 94.00 80 GLY A O 1
ATOM 658 N N . LYS A 1 81 ? -12.442 -10.491 0.523 1.00 92.06 81 LYS A N 1
ATOM 659 C CA . LYS A 1 81 ? -12.543 -10.926 1.922 1.00 92.06 81 LYS A CA 1
ATOM 660 C C . LYS A 1 81 ? -11.213 -10.824 2.680 1.00 92.06 81 LYS A C 1
ATOM 662 O O . LYS A 1 81 ? -11.196 -10.295 3.781 1.00 92.06 81 LYS A O 1
ATOM 667 N N . LYS A 1 82 ? -10.083 -11.203 2.064 1.00 92.56 82 LYS A N 1
ATOM 668 C CA . LYS A 1 82 ? -8.756 -11.083 2.703 1.00 92.56 82 LYS A CA 1
ATOM 669 C C . LYS A 1 82 ? -8.414 -9.636 3.074 1.00 92.56 82 LYS A C 1
ATOM 671 O O . LYS A 1 82 ? -7.766 -9.405 4.087 1.00 92.56 82 LYS A O 1
ATOM 676 N N . ALA A 1 83 ? -8.837 -8.667 2.258 1.00 95.38 83 ALA A N 1
ATOM 677 C CA . ALA A 1 83 ? -8.660 -7.250 2.568 1.00 95.38 83 ALA A CA 1
ATOM 678 C C . ALA A 1 83 ? -9.543 -6.816 3.743 1.00 95.38 83 ALA A C 1
ATOM 680 O O . ALA A 1 83 ? -9.069 -6.117 4.635 1.00 95.38 83 ALA A O 1
ATOM 681 N N . LEU A 1 84 ? -10.800 -7.265 3.767 1.00 92.31 84 LEU A N 1
ATOM 682 C CA . LEU A 1 84 ? -11.731 -6.973 4.857 1.00 92.31 84 LEU A CA 1
ATOM 683 C C . LEU A 1 84 ? -11.256 -7.578 6.183 1.00 92.31 84 LEU A C 1
ATOM 685 O O . LEU A 1 84 ? -11.322 -6.912 7.210 1.00 92.31 84 LEU A O 1
ATOM 689 N N . ASP A 1 85 ? -10.697 -8.787 6.159 1.00 93.19 85 ASP A N 1
ATOM 690 C CA . ASP A 1 85 ? -10.176 -9.492 7.338 1.00 93.19 85 ASP A CA 1
ATOM 691 C C . ASP A 1 85 ? -8.863 -8.889 7.880 1.00 93.19 85 ASP A C 1
ATOM 693 O O . ASP A 1 85 ? -8.391 -9.278 8.947 1.00 93.19 85 ASP A O 1
ATOM 697 N N . HIS A 1 86 ? -8.272 -7.903 7.196 1.00 96.31 86 HIS A N 1
ATOM 698 C CA . HIS A 1 86 ? -7.009 -7.298 7.611 1.00 96.31 86 HIS A CA 1
ATOM 699 C C . HIS A 1 86 ? -7.113 -6.635 9.005 1.00 96.31 86 HIS A C 1
ATOM 701 O O . HIS A 1 86 ? -8.126 -5.981 9.288 1.00 96.31 86 HIS A O 1
ATOM 707 N N . PRO A 1 87 ? -6.070 -6.711 9.864 1.00 94.81 87 PRO A N 1
ATOM 708 C CA . PRO A 1 87 ? -6.085 -6.145 11.221 1.00 94.81 87 PRO A CA 1
ATOM 709 C C . PRO A 1 87 ? -6.425 -4.657 11.308 1.00 94.81 87 PRO A C 1
ATOM 711 O O . PRO A 1 87 ? -6.943 -4.200 12.322 1.00 94.81 87 PRO A O 1
ATOM 714 N N . TYR A 1 88 ? -6.186 -3.908 10.231 1.00 93.75 88 TYR A N 1
ATOM 715 C CA . TYR A 1 88 ? -6.569 -2.498 10.122 1.00 93.75 88 TYR A CA 1
ATOM 716 C C . TYR A 1 88 ? -8.059 -2.254 10.434 1.00 93.75 88 TYR A C 1
ATOM 718 O O . TYR A 1 88 ? -8.401 -1.233 11.021 1.00 93.75 88 TYR A O 1
ATOM 726 N N . PHE A 1 89 ? -8.935 -3.215 10.120 1.00 92.38 89 PHE A N 1
ATOM 727 C CA . PHE A 1 89 ? -10.375 -3.125 10.380 1.00 92.38 89 PHE A CA 1
ATOM 728 C C . PHE A 1 89 ? -10.814 -3.772 11.707 1.00 92.38 89 PHE A C 1
ATOM 730 O O . PHE A 1 89 ? -12.011 -3.884 11.963 1.00 92.38 89 PHE A O 1
ATOM 737 N N . ASN A 1 90 ? -9.889 -4.191 12.582 1.00 90.12 90 ASN A N 1
ATOM 738 C CA . ASN A 1 90 ? -10.241 -4.838 13.857 1.00 90.12 90 ASN A CA 1
ATOM 739 C C . ASN A 1 90 ? -11.087 -3.947 14.773 1.00 90.12 90 ASN A C 1
ATOM 741 O O . ASN A 1 90 ? -11.959 -4.459 15.474 1.00 90.12 90 ASN A O 1
ATOM 745 N N . SER A 1 91 ? -10.872 -2.630 14.746 1.00 85.94 91 SER A N 1
ATOM 746 C CA . SER A 1 91 ? -11.652 -1.672 15.540 1.00 85.94 91 SER A CA 1
ATOM 747 C C . SER A 1 91 ? -13.143 -1.682 15.194 1.00 85.94 91 SER A C 1
ATOM 749 O O . SER A 1 91 ? -13.964 -1.399 16.061 1.00 85.94 91 SER A O 1
ATOM 751 N N . LEU A 1 92 ? -13.496 -2.062 13.961 1.00 87.75 92 LEU A N 1
ATOM 752 C CA . LEU A 1 92 ? -14.882 -2.207 13.517 1.00 87.75 92 LEU A CA 1
ATOM 753 C C . LEU A 1 92 ? -15.521 -3.519 14.000 1.00 87.75 92 LEU A C 1
ATOM 755 O O . LEU A 1 92 ? -16.741 -3.603 14.067 1.00 87.75 92 LEU A O 1
ATOM 759 N N . ARG A 1 93 ? -14.712 -4.541 14.319 1.00 84.56 93 ARG A N 1
ATOM 760 C CA . ARG A 1 93 ? -15.175 -5.887 14.707 1.00 84.56 93 ARG A CA 1
ATOM 761 C C . ARG A 1 93 ? -15.270 -6.096 16.215 1.00 84.56 93 ARG A C 1
ATOM 763 O O . ARG A 1 93 ? -16.203 -6.733 16.683 1.00 84.56 93 ARG A O 1
ATOM 770 N N . ILE A 1 94 ? -14.255 -5.640 16.949 1.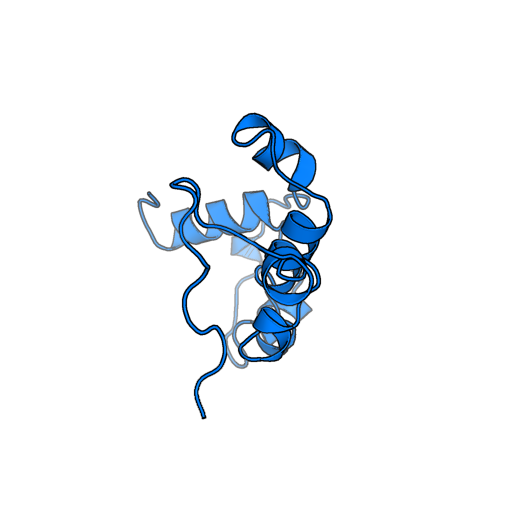00 74.00 94 ILE A N 1
ATOM 771 C CA . ILE A 1 94 ? -14.044 -5.989 18.367 1.00 74.00 94 ILE A CA 1
ATOM 772 C C . ILE A 1 94 ? -14.566 -4.883 19.294 1.00 74.00 94 ILE A C 1
ATOM 774 O O . ILE A 1 94 ? -14.884 -5.132 20.453 1.00 74.00 94 ILE A O 1
ATOM 778 N N . GLY A 1 95 ? -14.643 -3.647 18.803 1.00 64.94 95 GLY A N 1
ATOM 779 C CA . GLY A 1 95 ? -15.082 -2.515 19.604 1.00 64.94 95 GLY A C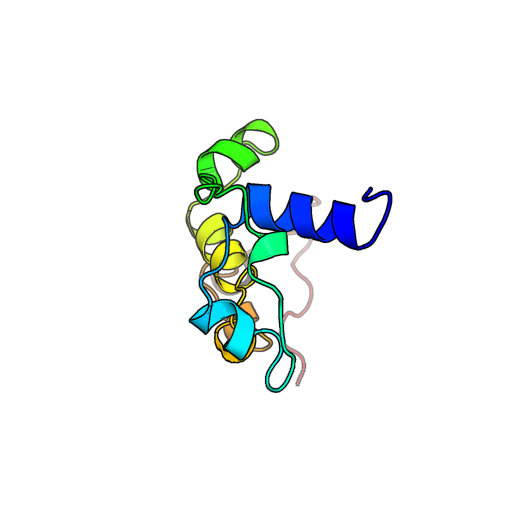A 1
ATOM 780 C C . GLY A 1 95 ? -16.598 -2.357 19.604 1.00 64.94 95 GLY A C 1
ATOM 781 O O . GLY A 1 95 ? -17.256 -2.619 18.600 1.00 64.94 95 GLY A O 1
ATOM 782 N N . ASN A 1 96 ? -17.128 -1.756 20.673 1.00 71.56 96 ASN A N 1
ATOM 783 C CA . ASN A 1 96 ? -18.388 -1.003 20.635 1.00 71.56 96 ASN A CA 1
ATOM 784 C C . ASN A 1 96 ? -18.205 0.263 19.774 1.00 71.56 96 ASN A C 1
ATOM 786 O O . ASN A 1 96 ? -18.406 1.386 20.241 1.00 71.56 96 ASN A O 1
ATOM 790 N N . GLY A 1 97 ? -17.721 0.081 18.542 1.00 76.81 97 GLY A N 1
ATOM 791 C CA . GLY A 1 97 ? -17.421 1.143 17.608 1.00 76.81 97 GLY A CA 1
ATOM 792 C C . GLY A 1 97 ? -18.670 1.978 17.399 1.00 76.81 97 GLY A C 1
ATOM 793 O O . GLY A 1 97 ? -19.778 1.460 17.243 1.00 76.81 97 GLY A O 1
ATOM 794 N N . ARG A 1 98 ? -18.486 3.290 17.440 1.00 86.75 98 ARG A N 1
ATOM 795 C CA . ARG A 1 98 ? -19.534 4.260 17.162 1.00 86.75 98 ARG A CA 1
ATOM 796 C C . ARG A 1 98 ? -19.068 5.156 16.040 1.00 86.75 98 ARG A C 1
ATOM 798 O O . ARG A 1 98 ? -17.874 5.403 15.864 1.00 86.75 98 ARG A O 1
ATOM 805 N N . LEU A 1 99 ? -20.033 5.632 15.277 1.00 89.56 99 LEU A N 1
ATOM 806 C CA . LEU A 1 99 ? -19.814 6.705 14.331 1.00 89.56 99 LEU A CA 1
ATOM 807 C C . LEU A 1 99 ? -19.355 7.967 15.087 1.00 89.56 99 LEU A C 1
ATOM 809 O O . LEU A 1 99 ? -19.629 8.1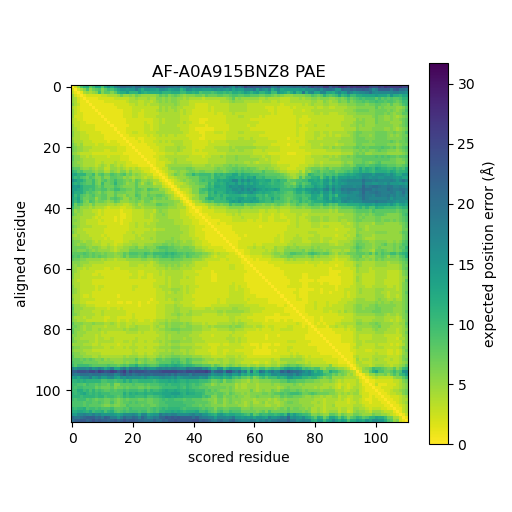00 16.283 1.00 89.56 99 LEU A O 1
ATOM 813 N N . PRO A 1 100 ? -18.693 8.928 14.418 1.00 88.56 100 PRO A N 1
ATOM 814 C CA . PRO A 1 100 ? -18.241 10.164 15.064 1.00 88.56 100 PRO A CA 1
ATOM 815 C C . PRO A 1 100 ? -19.361 10.979 15.733 1.00 88.56 100 PRO A C 1
ATOM 817 O O . PRO A 1 100 ? -19.098 11.744 16.652 1.00 88.56 100 PRO A O 1
ATOM 820 N N . ASN A 1 101 ? -20.612 10.798 15.299 1.00 93.00 101 ASN A N 1
ATOM 821 C CA . ASN A 1 101 ? -21.809 11.399 15.897 1.00 93.00 101 ASN A CA 1
ATOM 822 C C . ASN A 1 101 ? -22.364 10.612 17.106 1.00 93.00 101 ASN A C 1
ATOM 824 O O . ASN A 1 101 ? -23.422 10.947 17.627 1.00 93.00 101 ASN A O 1
ATOM 828 N N . GLY A 1 102 ? -21.694 9.537 17.523 1.00 88.62 102 GLY A N 1
ATOM 829 C CA . GLY A 1 102 ? -22.113 8.667 18.616 1.00 88.62 102 GLY A CA 1
ATOM 830 C C . GLY A 1 102 ? -23.135 7.591 18.236 1.00 88.62 102 GLY A C 1
ATOM 831 O O . GLY A 1 102 ? -23.433 6.751 19.083 1.00 88.62 102 GLY A O 1
ATOM 832 N N . CYS A 1 103 ? -23.659 7.551 17.008 1.00 91.19 103 CYS A N 1
ATOM 833 C CA . CYS A 1 103 ? -24.570 6.488 16.569 1.00 91.19 103 CYS A CA 1
ATOM 834 C C . CYS A 1 103 ? -23.856 5.121 16.479 1.00 91.19 103 CYS A C 1
ATOM 836 O O . CYS A 1 103 ? -22.637 5.080 16.281 1.00 91.19 103 CYS A O 1
ATOM 838 N N . PRO A 1 104 ? -24.582 3.993 16.612 1.00 89.19 104 PRO A N 1
ATOM 839 C CA . PRO A 1 104 ? -24.003 2.668 16.390 1.00 89.19 104 PRO A CA 1
ATOM 840 C C . PRO A 1 104 ? -23.519 2.508 14.941 1.00 89.19 104 PRO A C 1
ATOM 842 O O . PRO A 1 104 ? -24.018 3.172 14.030 1.00 89.19 104 PRO A O 1
ATOM 845 N N . LEU A 1 105 ? -22.546 1.620 14.728 1.00 89.75 105 LEU A N 1
ATOM 846 C CA . LEU A 1 105 ? -22.123 1.240 13.379 1.00 89.75 105 LEU A CA 1
ATOM 847 C C . LEU A 1 105 ? -23.269 0.537 12.623 1.00 89.75 105 LEU A C 1
ATOM 849 O O . LEU A 1 105 ? -24.063 -0.174 13.244 1.00 89.75 105 LEU A O 1
ATOM 853 N N . PRO A 1 106 ? -23.358 0.703 11.290 1.00 89.44 106 PRO A N 1
ATOM 854 C CA . PRO A 1 106 ? -24.289 -0.071 10.474 1.00 89.44 106 PRO A CA 1
ATOM 855 C C . PRO A 1 106 ? -23.925 -1.569 10.475 1.00 89.44 106 PRO A C 1
ATOM 857 O O . PRO A 1 106 ? -22.786 -1.917 10.805 1.00 89.44 106 PRO A O 1
ATOM 860 N N . PRO A 1 107 ? -24.848 -2.462 10.064 1.00 87.25 107 PRO A N 1
ATOM 861 C CA . PRO A 1 107 ? -24.547 -3.881 9.893 1.00 87.25 107 PRO A CA 1
ATOM 862 C C . PRO A 1 107 ? -23.338 -4.083 8.971 1.00 87.25 107 PRO A C 1
ATOM 864 O O . PRO A 1 107 ? -23.346 -3.667 7.814 1.00 87.25 107 PRO A O 1
ATOM 867 N N . LEU A 1 108 ? -22.281 -4.704 9.499 1.00 83.62 108 LEU A N 1
ATOM 868 C CA . LEU A 1 108 ? -21.031 -4.943 8.763 1.00 83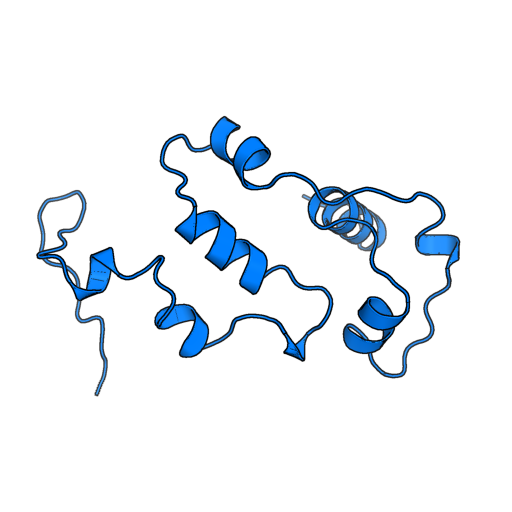.62 108 LEU A CA 1
ATOM 869 C C . LEU A 1 108 ? -21.025 -6.276 8.006 1.00 83.62 108 LEU A C 1
ATOM 871 O O . LEU A 1 108 ? -20.148 -6.514 7.177 1.00 83.62 108 LEU A O 1
ATOM 875 N N . TYR A 1 109 ? -21.999 -7.132 8.295 1.00 79.50 109 TYR A N 1
ATOM 876 C CA . TYR A 1 109 ? -22.180 -8.431 7.673 1.00 79.50 109 TYR A CA 1
ATOM 877 C C . TYR A 1 109 ? -23.567 -8.469 7.044 1.00 79.50 109 TYR A C 1
ATOM 879 O O . TYR A 1 109 ? -24.557 -8.148 7.702 1.00 79.50 109 TYR A O 1
ATOM 887 N N . TYR A 1 110 ? -23.612 -8.849 5.772 1.00 63.47 110 TYR A N 1
ATOM 888 C CA . TYR A 1 110 ? -24.849 -9.175 5.076 1.00 63.47 110 TYR A CA 1
ATOM 889 C C . TYR A 1 110 ? -25.001 -10.707 5.059 1.00 63.47 110 TYR A C 1
ATOM 891 O O . TYR A 1 110 ? -23.970 -11.387 4.993 1.00 63.47 110 TYR A O 1
ATOM 899 N N . PRO A 1 111 ? -26.232 -11.234 5.191 1.00 58.12 111 PRO A N 1
ATOM 900 C CA . PRO A 1 111 ? -26.506 -12.670 5.118 1.00 58.12 111 PRO A CA 1
ATOM 901 C C . PRO A 1 111 ? -26.150 -13.276 3.754 1.00 58.12 111 PRO A C 1
ATOM 903 O O . PRO A 1 111 ? -26.151 -12.530 2.746 1.00 58.12 111 PRO A O 1
#

Radius of gyration: 18.06 Å; Cα contacts (8 Å, |Δi|>4): 87; chains: 1; bounding box: 43×27×44 Å